Protein AF-A0A328W6F9-F1 (afdb_monomer)

Foldseek 3Di:
DDPDPDDPVVVVVVLVVLCVVCVVVQLVVLCVPPVDNVSSVVVSVVLSVVCVVVVVVDPDPVCSVVVSSVD

pLDDT: mean 87.5, std 17.39, range [33.91, 98.38]

Radius of gyration: 13.65 Å; Cα contacts (8 Å, |Δi|>4): 32; chains: 1; bounding box: 29×23×40 Å

Mean predicted aligned error: 5.9 Å

Sequence (71 aa):
MKKVVLTKTDDETDFYQAIMEHKETLIHIAYSYLRNRYDALEAVQEMTCRAWVKRSTLKEAKAFKAWIIRA

Solvent-accessible surface area (backbone atoms only — not comparable to full-atom values): 4269 Å² total; per-residue (Å²): 137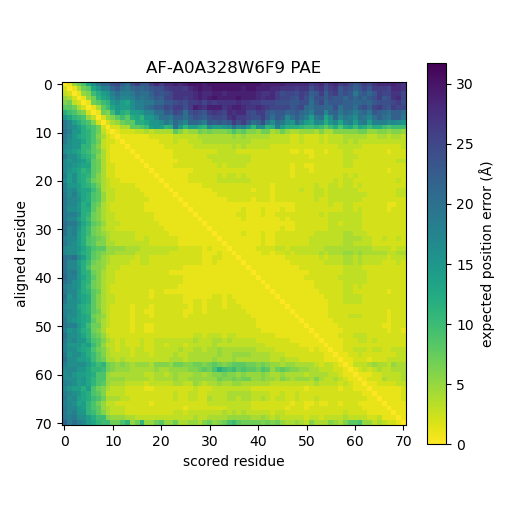,82,87,75,82,80,52,82,68,47,60,56,49,53,50,50,50,58,49,61,76,41,42,68,60,51,39,53,55,36,28,73,76,61,75,34,73,65,62,10,51,51,52,48,49,54,40,50,55,46,30,63,77,47,46,88,72,62,88,47,80,91,47,42,72,74,47,60,80,69,79

Nearest PDB structures (foldseek):
  6kop-assembly1_F  TM=8.796E-01  e=4.986E-02  Mycobacterium tuberculosis H37Rv
  8z6g-assembly1_B  TM=8.918E-01  e=1.052E-01  Pseudomonas aeruginosa
  1h3l-assembly1_A  TM=8.587E-01  e=1.842E-01  Streptomyces coelicolor A3(2)
  8z6g-assembly3_F  TM=9.010E-01  e=2.847E-01  Pseudomonas aeruginosa
  6jcy-assembly1_F  TM=8.812E-01  e=2.847E-01  Mycobacterium tuberculosis H37Rv

Secondary structure (DSSP, 8-state):
-------HHHHHHHHHHHHHHHHHHHHHHHHHHH--HHHHHHHHHHHHHHHHHHGGG---GGGHHHHHTT-

Structure (mmCIF, N/CA/C/O backb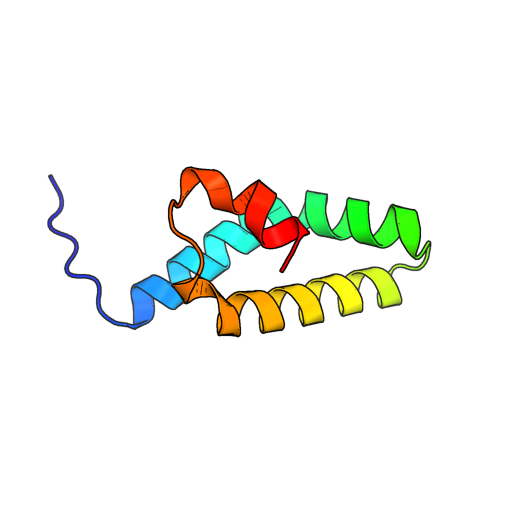one):
data_AF-A0A328W6F9-F1
#
_entry.id   AF-A0A328W6F9-F1
#
loop_
_atom_site.group_PDB
_atom_site.id
_atom_site.type_symbol
_atom_site.label_atom_id
_atom_site.label_alt_id
_atom_site.label_comp_id
_atom_site.label_asym_id
_atom_site.label_entity_id
_atom_site.label_seq_id
_atom_site.pdbx_PDB_ins_code
_atom_site.Cartn_x
_atom_site.Cartn_y
_atom_site.Cartn_z
_atom_site.occupancy
_atom_site.B_iso_or_equiv
_atom_site.auth_seq_id
_atom_site.auth_comp_id
_atom_site.auth_asym_id
_atom_site.auth_atom_id
_atom_site.pdbx_PDB_model_num
ATOM 1 N N . MET A 1 1 ? -7.667 16.380 26.364 1.00 35.91 1 MET A N 1
ATOM 2 C CA . MET A 1 1 ? -8.669 15.477 25.754 1.00 35.91 1 MET A CA 1
ATOM 3 C C . MET A 1 1 ? -9.451 16.272 24.717 1.00 35.91 1 MET A C 1
ATOM 5 O O . MET A 1 1 ? -10.294 17.072 25.097 1.00 35.91 1 MET A O 1
ATOM 9 N N . LYS A 1 2 ? -9.121 16.150 23.426 1.00 33.91 2 LYS A N 1
ATOM 10 C CA . LYS A 1 2 ? -9.914 16.773 22.357 1.00 33.91 2 LYS A CA 1
ATOM 11 C C . LYS A 1 2 ? -11.016 15.791 21.965 1.00 33.91 2 LYS A C 1
ATOM 13 O O . LYS A 1 2 ? -10.718 14.724 21.442 1.00 33.91 2 LYS A O 1
ATOM 18 N N . LYS A 1 3 ? -12.274 16.137 22.252 1.00 37.16 3 LYS A N 1
ATOM 19 C CA . LYS A 1 3 ? -13.428 15.534 21.576 1.00 37.16 3 LYS A CA 1
ATOM 20 C C . LYS A 1 3 ? -13.343 15.986 20.120 1.00 37.16 3 LYS A C 1
ATOM 22 O O . LYS A 1 3 ? -1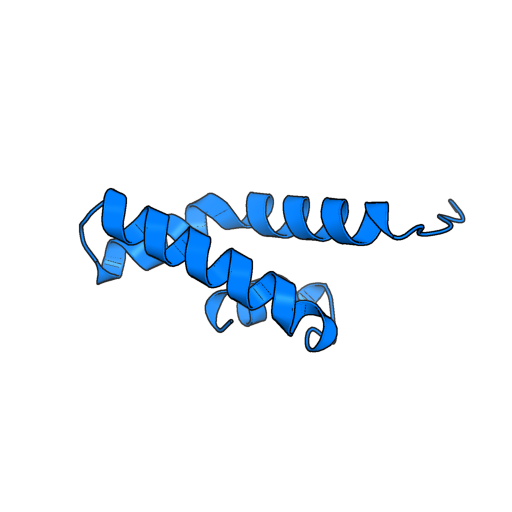3.686 17.126 19.824 1.00 37.16 3 LYS A O 1
ATOM 27 N N . VAL A 1 4 ? -12.818 15.135 19.248 1.00 41.50 4 VAL A N 1
ATOM 28 C CA . VAL A 1 4 ? -12.886 15.364 17.806 1.00 41.50 4 VAL A CA 1
ATOM 29 C C . VAL A 1 4 ? -14.175 14.711 17.335 1.00 41.50 4 VAL A C 1
ATOM 31 O O . VAL A 1 4 ? -14.326 13.493 17.372 1.00 41.50 4 VAL A O 1
ATOM 34 N N . VAL A 1 5 ? -15.153 15.546 17.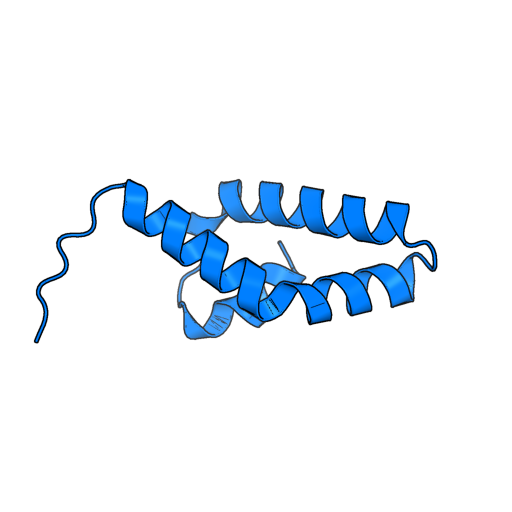000 1.00 46.56 5 VAL A N 1
ATOM 35 C CA . VAL A 1 5 ? -16.351 15.114 16.286 1.00 46.56 5 VAL A CA 1
ATOM 36 C C . VAL A 1 5 ? -15.929 14.971 14.827 1.00 46.56 5 VAL A C 1
ATOM 38 O O . VAL A 1 5 ? -15.766 15.971 14.136 1.00 46.56 5 VAL A O 1
ATOM 41 N N . LEU A 1 6 ? -15.679 13.732 14.402 1.00 41.47 6 LEU A N 1
ATOM 42 C CA . LEU A 1 6 ? -15.246 13.388 13.048 1.00 41.47 6 LEU A CA 1
ATOM 43 C C . LEU A 1 6 ? -16.430 13.559 12.086 1.00 41.47 6 LEU A C 1
ATOM 45 O O . LEU A 1 6 ? -17.347 12.738 12.053 1.00 41.47 6 LEU A O 1
ATOM 49 N N . THR A 1 7 ? -16.446 14.653 11.328 1.00 43.09 7 THR A N 1
ATOM 50 C CA . THR A 1 7 ? -17.281 14.784 10.128 1.00 43.09 7 THR A CA 1
ATOM 51 C C . THR A 1 7 ? -16.569 14.114 8.952 1.00 43.09 7 THR A C 1
ATOM 53 O O . THR A 1 7 ? -15.359 13.930 8.974 1.00 43.09 7 THR A O 1
ATOM 56 N N . LYS A 1 8 ? -17.318 13.721 7.916 1.00 54.69 8 LYS A N 1
ATOM 57 C CA . LYS A 1 8 ? -16.885 12.906 6.758 1.00 54.69 8 LYS A CA 1
ATOM 58 C C . LYS A 1 8 ? -15.551 13.326 6.092 1.00 54.69 8 LYS A C 1
ATOM 60 O O . LYS A 1 8 ? -14.887 12.489 5.499 1.00 54.69 8 LYS A O 1
ATOM 65 N N . THR A 1 9 ? -15.165 14.594 6.224 1.00 60.09 9 THR A N 1
ATOM 66 C CA . THR A 1 9 ? -13.891 15.200 5.792 1.00 60.09 9 THR A CA 1
ATOM 67 C C . THR A 1 9 ? -12.646 14.729 6.561 1.00 60.09 9 THR A C 1
ATOM 69 O O . THR A 1 9 ? -11.543 14.822 6.024 1.00 60.09 9 THR A O 1
ATOM 72 N N . ASP A 1 10 ? -12.791 14.215 7.785 1.00 77.94 10 ASP A N 1
ATOM 73 C CA . ASP A 1 10 ? -11.649 13.734 8.579 1.00 77.94 10 ASP A CA 1
ATOM 74 C C . ASP A 1 10 ? -11.170 12.355 8.101 1.00 77.94 10 ASP A C 1
ATOM 76 O O . ASP A 1 10 ? -9.973 12.126 8.022 1.00 77.94 10 ASP A O 1
ATOM 80 N N . ASP A 1 11 ? -12.082 11.484 7.646 1.00 82.94 11 ASP A N 1
ATOM 81 C CA . ASP A 1 11 ? -11.748 10.152 7.100 1.00 82.94 11 ASP A CA 1
ATOM 82 C C . ASP A 1 11 ? -10.889 10.249 5.826 1.00 82.94 11 ASP A C 1
ATOM 84 O O . ASP A 1 11 ? -9.913 9.521 5.656 1.00 82.94 11 ASP A O 1
ATOM 88 N N . GLU A 1 12 ? -11.218 11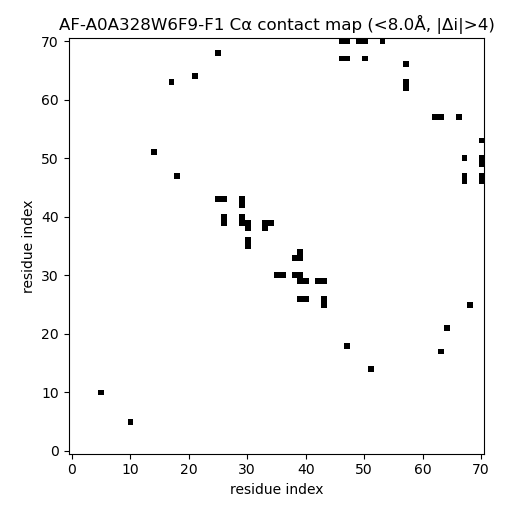.192 4.937 1.00 88.75 12 GLU A N 1
ATOM 89 C CA . GLU A 1 12 ? -10.421 11.475 3.735 1.00 88.75 12 GLU A CA 1
ATOM 90 C C . GLU A 1 12 ? -9.034 12.015 4.090 1.00 88.75 12 GLU A C 1
ATOM 92 O O . GLU A 1 12 ? -8.028 11.578 3.524 1.00 88.75 12 GLU A O 1
ATOM 97 N N . THR A 1 13 ? -8.974 12.940 5.049 1.00 91.38 13 THR A N 1
ATOM 98 C CA . THR A 1 13 ? -7.721 13.572 5.473 1.00 91.38 13 THR A CA 1
ATOM 99 C C . THR A 1 13 ? -6.809 12.565 6.170 1.00 91.38 13 THR A C 1
ATOM 101 O O . THR A 1 13 ? -5.637 12.459 5.810 1.00 91.38 13 THR A O 1
ATOM 104 N N . ASP A 1 14 ? -7.341 11.782 7.107 1.00 90.69 14 ASP A N 1
ATOM 105 C CA . ASP A 1 14 ? -6.605 10.754 7.843 1.00 90.69 14 ASP A CA 1
ATOM 106 C C . ASP A 1 14 ? -6.072 9.670 6.904 1.00 90.69 14 ASP A C 1
ATOM 108 O O . ASP A 1 14 ? -4.903 9.282 6.991 1.00 90.69 14 ASP A O 1
ATOM 112 N N . PHE A 1 15 ? -6.893 9.218 5.951 1.00 92.31 15 PHE A N 1
ATOM 113 C CA . PHE A 1 15 ? -6.462 8.245 4.952 1.00 92.31 15 PHE A CA 1
ATOM 114 C C . PHE A 1 15 ? -5.352 8.803 4.061 1.00 92.31 15 PHE A C 1
ATOM 116 O O . PHE A 1 15 ? -4.349 8.126 3.826 1.00 92.31 15 PHE A O 1
ATOM 123 N N . TYR A 1 16 ? -5.501 10.041 3.585 1.00 93.62 16 TYR A N 1
ATOM 124 C CA . TYR A 1 16 ? -4.473 10.700 2.788 1.00 93.62 16 TYR A CA 1
ATOM 125 C C . TYR A 1 16 ? -3.146 10.797 3.552 1.00 93.62 16 TYR A C 1
ATOM 127 O O . TYR A 1 16 ? -2.102 10.443 3.003 1.00 93.62 16 TYR A O 1
ATOM 135 N N . GLN A 1 17 ? -3.172 11.212 4.823 1.00 94.12 17 GLN A N 1
ATOM 136 C CA . GLN A 1 17 ? -1.962 11.285 5.648 1.00 94.12 17 GLN A CA 1
ATOM 137 C C . GLN A 1 17 ? -1.318 9.905 5.835 1.00 94.12 17 GLN A C 1
ATOM 139 O O . GLN A 1 17 ? -0.107 9.773 5.655 1.00 94.12 17 GLN A O 1
ATOM 144 N N . ALA A 1 18 ? -2.115 8.864 6.093 1.00 93.00 18 ALA A N 1
ATOM 145 C CA . ALA A 1 18 ? -1.616 7.496 6.238 1.00 93.00 18 ALA A CA 1
ATOM 146 C C . ALA A 1 18 ? -0.964 6.957 4.946 1.00 93.00 18 ALA A C 1
ATOM 148 O O . ALA A 1 18 ? 0.063 6.276 4.994 1.00 93.00 18 ALA A O 1
ATOM 149 N N . ILE A 1 19 ? -1.515 7.283 3.769 1.00 95.25 19 ILE A N 1
ATOM 150 C CA . ILE A 1 19 ? -0.891 6.959 2.475 1.00 95.25 19 ILE A CA 1
ATOM 151 C C . ILE A 1 19 ? 0.422 7.720 2.303 1.00 95.25 19 ILE A C 1
ATOM 153 O O . ILE A 1 19 ? 1.435 7.128 1.919 1.00 95.25 19 ILE A O 1
ATOM 157 N N . MET A 1 20 ? 0.422 9.021 2.591 1.00 95.38 20 MET A N 1
ATOM 158 C CA . MET A 1 20 ? 1.597 9.873 2.422 1.00 95.38 20 MET A CA 1
ATOM 159 C C . MET A 1 20 ? 2.760 9.450 3.321 1.00 95.38 20 MET A C 1
ATOM 161 O O . MET A 1 20 ? 3.899 9.454 2.854 1.00 95.38 20 MET A O 1
ATOM 165 N N . GLU A 1 21 ? 2.482 8.993 4.543 1.00 95.44 21 GLU A N 1
ATOM 166 C CA . GLU A 1 21 ? 3.480 8.422 5.458 1.00 95.44 21 GLU A CA 1
ATOM 167 C C . GLU A 1 21 ? 4.200 7.199 4.857 1.00 95.44 21 GLU A C 1
ATOM 169 O O . GLU A 1 21 ? 5.369 6.942 5.145 1.00 95.44 21 GLU A O 1
ATOM 174 N N . HIS A 1 22 ? 3.532 6.437 3.988 1.00 94.62 22 HIS A N 1
ATOM 175 C CA . HIS A 1 22 ? 4.083 5.214 3.399 1.00 94.62 22 HIS A CA 1
ATOM 176 C C . HIS A 1 22 ? 4.447 5.332 1.917 1.00 94.62 22 HIS A C 1
ATOM 178 O 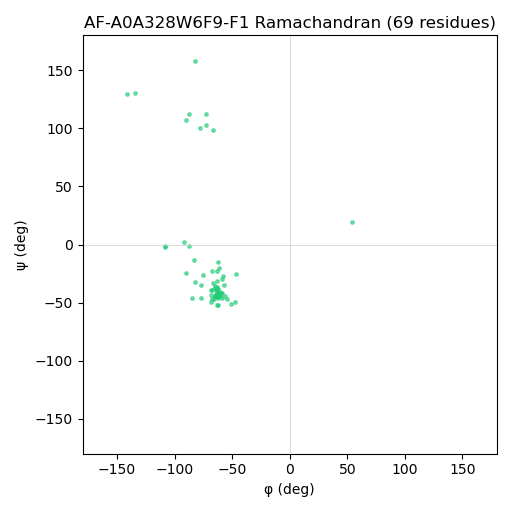O . HIS A 1 22 ? 5.007 4.386 1.357 1.00 94.62 22 HIS A O 1
ATOM 184 N N . LYS A 1 23 ? 4.195 6.482 1.284 1.00 95.31 23 LYS A N 1
ATOM 185 C CA . LYS A 1 23 ? 4.380 6.714 -0.156 1.00 95.31 23 LYS A CA 1
ATOM 186 C C . LYS A 1 23 ? 5.735 6.235 -0.677 1.00 95.31 23 LYS A C 1
ATOM 188 O O . LYS A 1 23 ? 5.782 5.519 -1.674 1.00 95.31 23 LYS A O 1
ATOM 193 N N . GLU A 1 24 ? 6.832 6.603 -0.017 1.00 96.25 24 GLU A N 1
ATOM 194 C CA . GLU A 1 24 ? 8.179 6.216 -0.464 1.00 96.25 24 GLU A CA 1
ATOM 195 C C . GLU A 1 24 ? 8.386 4.702 -0.432 1.00 96.25 24 GLU A C 1
ATOM 197 O O . GLU A 1 24 ? 8.912 4.127 -1.383 1.00 96.25 24 GLU A O 1
ATOM 202 N N . THR A 1 25 ? 7.911 4.039 0.627 1.00 96.00 25 THR A N 1
ATOM 203 C CA . THR A 1 25 ? 7.985 2.577 0.746 1.00 96.00 25 THR A CA 1
ATOM 204 C C . THR A 1 25 ? 7.160 1.904 -0.350 1.00 96.00 25 THR A C 1
ATOM 206 O O . THR A 1 25 ? 7.635 0.966 -0.984 1.00 96.00 25 THR A O 1
ATOM 209 N N . LEU A 1 26 ? 5.946 2.395 -0.609 1.00 97.06 26 LEU A N 1
ATOM 210 C CA . LEU A 1 26 ? 5.048 1.837 -1.622 1.00 97.06 26 LEU A CA 1
ATOM 211 C C . LEU A 1 26 ? 5.633 1.986 -3.033 1.00 97.06 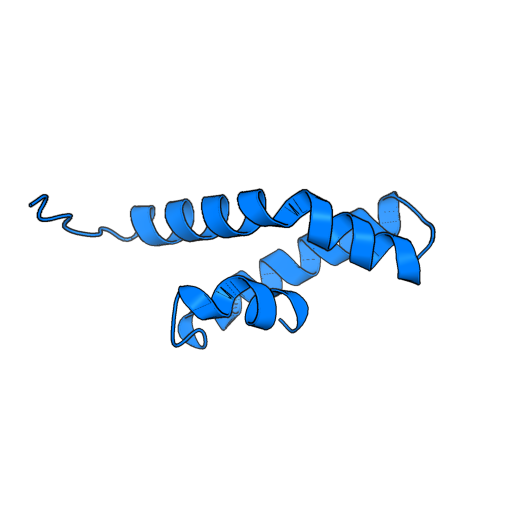26 LEU A C 1
ATOM 213 O O . LEU A 1 26 ? 5.651 1.018 -3.790 1.00 97.06 26 LEU A O 1
ATOM 217 N N . ILE A 1 27 ? 6.192 3.157 -3.356 1.00 97.50 27 ILE A N 1
ATOM 218 C CA . ILE A 1 27 ? 6.880 3.396 -4.632 1.00 97.50 27 ILE A CA 1
ATOM 219 C C . ILE A 1 27 ? 8.120 2.507 -4.759 1.00 97.50 27 ILE A C 1
ATOM 221 O O . ILE A 1 27 ? 8.339 1.929 -5.821 1.00 97.50 27 ILE A O 1
ATOM 225 N N . HIS A 1 28 ? 8.920 2.359 -3.699 1.00 97.69 28 HIS A N 1
ATOM 226 C CA . HIS A 1 28 ? 10.112 1.510 -3.731 1.00 97.69 28 HIS A CA 1
ATOM 227 C C . HIS A 1 28 ? 9.753 0.038 -3.971 1.00 97.69 28 HIS A C 1
ATOM 229 O O . HIS A 1 28 ? 10.401 -0.634 -4.773 1.00 97.69 28 HIS A O 1
ATOM 235 N N . ILE A 1 29 ? 8.700 -0.456 -3.312 1.00 96.19 29 ILE A N 1
ATOM 236 C CA . ILE A 1 29 ? 8.178 -1.808 -3.530 1.00 96.19 29 ILE A CA 1
ATOM 237 C C . ILE A 1 29 ? 7.695 -1.951 -4.975 1.00 96.19 29 ILE A C 1
ATOM 239 O O . ILE A 1 29 ? 8.137 -2.860 -5.662 1.00 96.19 29 ILE A O 1
ATOM 243 N N . ALA A 1 30 ? 6.845 -1.052 -5.474 1.00 97.69 30 ALA A N 1
ATOM 244 C CA . ALA A 1 30 ? 6.342 -1.136 -6.846 1.00 97.69 30 ALA A CA 1
ATOM 245 C C . ALA A 1 30 ? 7.481 -1.101 -7.884 1.00 97.69 30 ALA A C 1
ATOM 247 O O . ALA A 1 30 ? 7.499 -1.890 -8.830 1.00 97.69 30 ALA A O 1
ATOM 248 N N . TYR A 1 31 ? 8.481 -0.243 -7.672 1.00 98.38 31 TYR A N 1
ATOM 249 C CA . TYR A 1 31 ? 9.644 -0.135 -8.547 1.00 98.38 31 TYR A CA 1
ATOM 250 C C . TYR A 1 31 ? 10.536 -1.383 -8.524 1.00 98.38 31 TYR A C 1
ATOM 252 O O . TYR A 1 31 ? 11.111 -1.729 -9.558 1.00 98.38 31 TYR A O 1
ATOM 260 N N . SER A 1 32 ? 10.648 -2.089 -7.394 1.00 98.00 32 SER A N 1
ATOM 261 C CA . SER A 1 32 ? 11.459 -3.312 -7.324 1.00 98.00 32 SER A CA 1
ATOM 262 C C . SER A 1 32 ? 10.919 -4.420 -8.238 1.00 98.00 32 SER A C 1
ATOM 264 O O . SER A 1 32 ? 11.718 -5.160 -8.817 1.00 98.00 32 SER A O 1
ATOM 266 N N . TYR A 1 33 ? 9.597 -4.468 -8.443 1.00 97.00 33 TYR A N 1
ATOM 267 C CA . TYR A 1 33 ? 8.935 -5.391 -9.368 1.00 97.00 33 TYR A CA 1
ATOM 268 C C . TYR A 1 33 ? 8.895 -4.876 -10.810 1.00 97.00 33 TYR A C 1
ATOM 270 O O . TYR A 1 33 ? 9.191 -5.629 -11.733 1.00 97.00 33 TYR A O 1
ATOM 278 N N . LEU A 1 34 ? 8.532 -3.607 -11.019 1.00 97.94 34 LEU A N 1
ATOM 279 C CA . LEU A 1 34 ? 8.231 -3.080 -12.357 1.00 97.94 34 LEU A CA 1
ATOM 280 C C . LEU A 1 34 ? 9.452 -2.501 -13.073 1.00 97.94 34 LEU A C 1
ATOM 282 O O . LEU A 1 34 ? 9.476 -2.439 -14.297 1.00 97.94 34 LEU A O 1
ATOM 286 N N . ARG A 1 35 ? 10.473 -2.063 -12.322 1.00 97.69 35 ARG A N 1
ATOM 287 C CA . ARG A 1 35 ? 11.721 -1.468 -12.840 1.00 97.69 35 ARG A CA 1
ATOM 288 C C . ARG A 1 35 ? 11.506 -0.285 -13.795 1.00 97.69 35 ARG A C 1
ATOM 290 O O . ARG A 1 35 ? 12.419 0.105 -14.516 1.00 97.69 35 ARG A O 1
ATOM 297 N N . ASN A 1 36 ? 10.324 0.323 -13.740 1.00 98.06 36 ASN A N 1
ATOM 298 C CA . ASN A 1 36 ? 9.919 1.503 -14.485 1.00 98.06 36 ASN A CA 1
ATOM 299 C C . ASN A 1 36 ? 9.218 2.466 -13.523 1.00 98.06 36 ASN A C 1
ATOM 301 O O . ASN A 1 36 ? 8.343 2.076 -12.749 1.00 98.06 36 ASN A O 1
ATOM 305 N N . ARG A 1 37 ? 9.632 3.735 -13.547 1.00 97.00 37 ARG A N 1
ATOM 306 C CA . ARG A 1 37 ? 9.109 4.766 -12.647 1.00 97.00 37 ARG A CA 1
ATOM 307 C C . ARG A 1 37 ? 7.643 5.105 -12.923 1.00 97.00 37 ARG A C 1
ATOM 309 O O . ARG A 1 37 ? 6.915 5.347 -11.965 1.00 97.00 37 ARG A O 1
ATOM 316 N N . TYR A 1 38 ? 7.233 5.151 -14.190 1.00 98.12 38 TYR A N 1
ATOM 317 C CA . TYR A 1 38 ? 5.851 5.446 -14.569 1.00 98.12 38 TYR A CA 1
ATOM 318 C C . TYR A 1 38 ? 4.935 4.304 -14.142 1.00 98.12 38 TYR A C 1
ATOM 320 O O . TYR A 1 38 ? 3.990 4.542 -13.400 1.00 98.12 38 TYR A O 1
ATOM 328 N N . ASP A 1 39 ? 5.294 3.063 -14.472 1.00 98.25 39 ASP A N 1
ATOM 329 C CA . ASP A 1 39 ? 4.493 1.894 -14.091 1.00 98.25 39 ASP A CA 1
ATOM 330 C C . ASP A 1 39 ? 4.396 1.747 -12.564 1.00 98.25 39 ASP A C 1
ATOM 332 O O . ASP A 1 39 ? 3.335 1.431 -12.031 1.00 98.25 39 ASP A O 1
ATOM 336 N N . ALA A 1 40 ? 5.479 2.031 -11.831 1.00 98.19 40 ALA A N 1
ATOM 337 C CA . ALA A 1 40 ? 5.464 2.030 -10.369 1.00 98.19 40 ALA A CA 1
ATOM 338 C C . ALA A 1 40 ? 4.539 3.107 -9.787 1.00 98.19 40 ALA A C 1
ATOM 340 O O . ALA A 1 40 ? 3.851 2.858 -8.797 1.00 98.19 40 ALA A O 1
ATOM 341 N N . LEU A 1 41 ? 4.514 4.296 -10.392 1.00 97.88 41 LEU A N 1
ATOM 342 C CA . LEU A 1 41 ? 3.636 5.377 -9.964 1.00 97.88 41 LEU A CA 1
ATOM 343 C C . LEU A 1 41 ? 2.166 5.040 -10.244 1.00 97.88 41 LEU A C 1
ATOM 345 O O . LEU A 1 41 ? 1.325 5.247 -9.372 1.00 97.88 41 LEU A O 1
ATOM 349 N N . GLU A 1 42 ? 1.861 4.486 -11.416 1.00 98.12 42 GLU A N 1
ATOM 350 C CA . GLU A 1 42 ? 0.512 4.030 -11.774 1.00 98.12 42 GLU A CA 1
ATOM 351 C C . GLU A 1 42 ? 0.035 2.901 -10.853 1.00 98.12 42 GLU A C 1
ATOM 353 O O . GLU A 1 42 ? -1.068 2.966 -10.313 1.00 98.12 42 GLU A O 1
ATOM 358 N N . ALA A 1 43 ? 0.889 1.914 -10.566 1.00 97.44 43 ALA A N 1
ATOM 359 C CA . ALA A 1 43 ? 0.562 0.832 -9.642 1.00 97.44 43 ALA A CA 1
ATOM 360 C C . ALA A 1 43 ? 0.234 1.344 -8.228 1.00 97.44 43 ALA A C 1
ATOM 362 O O . ALA A 1 43 ? -0.714 0.867 -7.602 1.00 97.44 43 ALA A O 1
ATOM 363 N N . VAL A 1 44 ? 0.990 2.328 -7.722 1.00 97.44 44 VAL A N 1
ATOM 364 C CA . VAL A 1 44 ? 0.722 2.940 -6.410 1.00 97.44 44 VAL A CA 1
ATOM 365 C C . VAL A 1 44 ? -0.573 3.757 -6.417 1.00 97.44 44 VAL A C 1
ATOM 367 O O . VAL A 1 44 ? -1.323 3.698 -5.440 1.00 97.44 44 VAL A O 1
ATOM 370 N N . GLN A 1 45 ? -0.863 4.489 -7.495 1.00 96.19 45 GLN A N 1
ATOM 371 C CA . GLN A 1 45 ? -2.116 5.238 -7.638 1.00 96.19 45 GLN A CA 1
ATOM 372 C C . GLN A 1 45 ? -3.333 4.307 -7.649 1.00 96.19 45 GLN A C 1
ATOM 374 O O . GLN A 1 45 ? -4.232 4.473 -6.825 1.00 96.19 45 GLN A O 1
ATOM 379 N N . GLU A 1 46 ? -3.327 3.280 -8.499 1.00 97.25 46 GLU A N 1
ATOM 380 C CA . GLU A 1 46 ? -4.422 2.308 -8.604 1.00 97.25 46 GLU A CA 1
ATOM 381 C C . GLU A 1 46 ? -4.653 1.569 -7.277 1.00 97.25 46 GLU A C 1
ATOM 383 O O . GLU A 1 46 ? -5.784 1.451 -6.800 1.00 97.25 46 GLU A O 1
ATOM 388 N N . MET A 1 47 ? -3.579 1.123 -6.617 1.00 97.06 47 MET A N 1
ATOM 389 C CA . MET A 1 47 ? -3.669 0.507 -5.291 1.00 97.06 47 MET A CA 1
ATOM 390 C C . MET A 1 47 ? -4.257 1.472 -4.251 1.00 97.06 47 MET A C 1
ATOM 392 O O . MET A 1 47 ? -5.113 1.064 -3.467 1.00 97.06 47 MET A O 1
ATOM 396 N N . THR A 1 48 ? -3.883 2.755 -4.275 1.00 96.44 48 THR A N 1
ATOM 397 C CA . THR A 1 48 ? -4.448 3.770 -3.369 1.00 96.44 48 THR A CA 1
ATOM 398 C C . THR A 1 48 ? -5.951 3.951 -3.607 1.00 96.44 48 THR A C 1
ATOM 400 O O . THR A 1 48 ? -6.728 3.98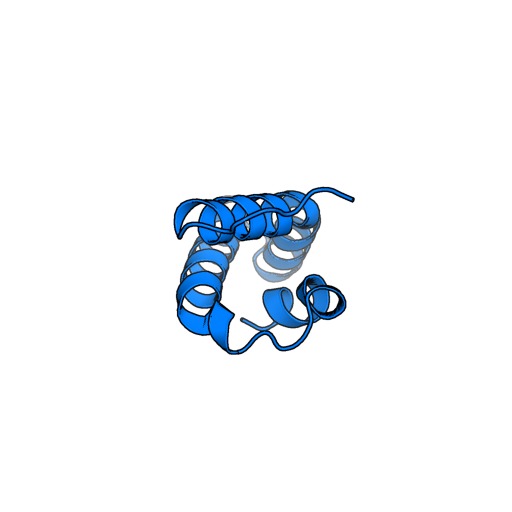0 -2.649 1.00 96.44 48 THR A O 1
ATOM 403 N N . CYS A 1 49 ? -6.391 3.996 -4.869 1.00 96.19 49 CYS A N 1
ATOM 404 C CA . CYS A 1 49 ? -7.810 4.067 -5.230 1.00 96.19 49 CYS A CA 1
ATOM 405 C C . CYS A 1 49 ? -8.584 2.830 -4.753 1.00 96.19 49 CYS A C 1
ATOM 407 O O . CYS A 1 49 ? -9.640 2.949 -4.125 1.00 96.19 49 CYS A O 1
ATOM 409 N N . ARG A 1 50 ? -8.044 1.628 -4.978 1.00 96.00 50 ARG A N 1
ATOM 410 C CA . ARG A 1 50 ? -8.648 0.372 -4.509 1.00 96.00 50 ARG A CA 1
ATOM 411 C C . ARG A 1 50 ? -8.729 0.301 -2.989 1.00 96.00 50 ARG A C 1
ATOM 413 O O . ARG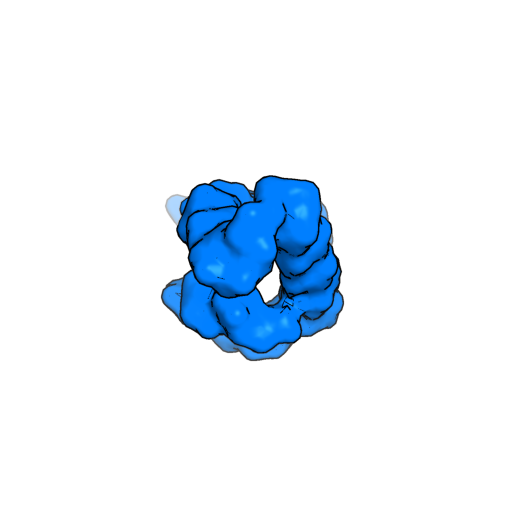 A 1 50 ? -9.745 -0.136 -2.444 1.00 96.00 50 ARG A O 1
ATOM 420 N N . ALA A 1 51 ? -7.676 0.736 -2.307 1.00 95.75 51 ALA A N 1
ATOM 421 C CA . ALA A 1 51 ? -7.631 0.808 -0.858 1.00 95.75 51 ALA A CA 1
ATOM 422 C C . ALA A 1 51 ? -8.703 1.759 -0.322 1.00 95.75 51 ALA A C 1
ATOM 424 O O . ALA A 1 51 ? -9.437 1.382 0.586 1.00 95.75 51 ALA A O 1
ATOM 425 N N . TRP A 1 52 ? -8.882 2.932 -0.933 1.00 94.81 52 TRP A N 1
ATOM 426 C CA . TRP A 1 52 ? -9.932 3.874 -0.543 1.00 94.81 52 TRP A CA 1
ATOM 427 C C . TRP A 1 52 ? -11.332 3.248 -0.590 1.00 94.81 52 TRP A C 1
ATOM 429 O O . TRP A 1 52 ? -12.113 3.386 0.357 1.00 94.81 52 TRP A O 1
ATOM 439 N N . VAL A 1 53 ? -11.640 2.495 -1.651 1.00 94.50 53 VAL A N 1
ATOM 440 C CA . VAL A 1 53 ? -12.924 1.785 -1.791 1.00 94.50 53 VAL A CA 1
ATOM 441 C C . VAL A 1 53 ? -13.088 0.702 -0.717 1.00 94.50 53 VAL A C 1
ATOM 443 O O . VAL A 1 53 ? -14.182 0.518 -0.186 1.00 94.50 53 VAL A O 1
ATOM 446 N N . LYS A 1 54 ? -12.005 0.005 -0.357 1.00 93.75 54 LYS A N 1
ATOM 447 C CA . LYS A 1 54 ? -12.006 -1.094 0.624 1.00 93.75 54 LYS A CA 1
ATOM 448 C C . LYS A 1 54 ? -11.710 -0.658 2.062 1.00 93.75 54 LYS A C 1
ATOM 450 O O . LYS A 1 54 ? -11.629 -1.527 2.931 1.00 93.75 54 LYS A O 1
ATOM 455 N N . ARG A 1 55 ? -11.522 0.631 2.350 1.00 92.75 55 ARG A N 1
ATOM 456 C CA . ARG A 1 55 ? -11.000 1.111 3.648 1.00 92.75 55 ARG A CA 1
ATOM 457 C C . ARG A 1 55 ? -11.827 0.681 4.858 1.00 92.75 55 ARG A C 1
ATOM 459 O O . ARG A 1 55 ? -11.270 0.452 5.921 1.00 92.75 55 ARG A O 1
ATOM 466 N N . SER A 1 56 ? -13.127 0.449 4.679 1.00 91.00 56 SER A N 1
ATOM 467 C CA . SER A 1 56 ? -14.016 -0.105 5.711 1.00 91.00 56 SER A CA 1
ATOM 468 C C . SER A 1 56 ? -13.638 -1.522 6.171 1.00 91.00 56 SER A C 1
ATOM 470 O O . SER A 1 56 ? -14.119 -1.981 7.203 1.00 91.00 56 SER A O 1
ATOM 472 N N . THR A 1 57 ? -12.780 -2.228 5.427 1.00 92.38 57 THR A N 1
ATOM 473 C CA . THR A 1 57 ? -12.244 -3.545 5.809 1.00 92.38 57 THR A CA 1
ATOM 474 C C . THR A 1 57 ? -11.044 -3.452 6.754 1.00 92.38 57 THR A C 1
ATOM 476 O O . THR A 1 57 ? -10.658 -4.462 7.351 1.00 92.38 57 THR A O 1
ATOM 479 N N . LEU A 1 58 ? -10.449 -2.264 6.905 1.00 90.81 58 LEU A N 1
ATOM 480 C CA . LEU A 1 58 ? -9.372 -2.022 7.853 1.00 90.81 58 LEU A CA 1
ATOM 481 C C . LEU A 1 58 ? -9.940 -2.011 9.273 1.00 90.81 58 LEU A C 1
ATOM 483 O O . LEU A 1 58 ? -10.690 -1.120 9.658 1.00 90.81 58 LEU A O 1
ATOM 487 N N . LYS A 1 59 ? -9.564 -3.015 10.064 1.00 84.19 59 LYS A N 1
ATOM 488 C CA . LYS A 1 59 ? -10.075 -3.181 11.432 1.00 84.19 59 LYS A CA 1
ATOM 489 C C . LYS A 1 59 ? -9.336 -2.326 12.460 1.00 84.19 59 LYS A C 1
ATOM 491 O O . LYS A 1 59 ? -9.927 -1.911 13.448 1.00 84.19 59 LYS A O 1
ATOM 496 N N . GLU A 1 60 ? -8.043 -2.089 12.240 1.00 88.00 60 GLU A N 1
ATOM 497 C CA . GLU A 1 60 ? -7.166 -1.409 13.193 1.00 88.00 60 GLU A CA 1
ATOM 498 C C . GLU A 1 60 ? -6.192 -0.480 12.468 1.00 88.00 60 GLU A C 1
ATOM 500 O O . GLU A 1 60 ? -5.467 -0.916 11.574 1.00 88.00 60 GLU A O 1
ATOM 505 N N . ALA A 1 61 ? -6.099 0.778 12.909 1.00 84.50 61 ALA A N 1
ATOM 506 C CA . ALA A 1 61 ? -5.187 1.766 12.325 1.00 84.50 61 ALA A CA 1
ATOM 507 C C . ALA A 1 61 ? -3.714 1.308 12.355 1.00 84.50 61 ALA A C 1
ATOM 509 O O . ALA A 1 61 ? -2.968 1.524 11.405 1.00 84.50 61 ALA A O 1
ATOM 510 N N . LYS A 1 62 ? -3.302 0.578 13.401 1.00 88.00 62 LYS A N 1
ATOM 511 C CA . LYS A 1 62 ? -1.937 0.029 13.527 1.00 88.00 62 LYS A CA 1
ATOM 512 C C . LYS A 1 62 ? -1.586 -0.991 12.438 1.00 88.00 62 LYS A C 1
ATOM 514 O O . LYS A 1 62 ? -0.410 -1.210 12.163 1.00 88.00 62 LYS A O 1
ATOM 519 N N . ALA A 1 63 ? -2.587 -1.615 11.818 1.00 90.75 63 ALA A N 1
ATOM 520 C CA . ALA A 1 63 ? -2.398 -2.592 10.753 1.00 90.75 63 ALA A CA 1
ATOM 521 C C . ALA A 1 63 ? -2.317 -1.952 9.355 1.00 90.75 63 ALA A C 1
ATOM 523 O O . ALA A 1 63 ? -2.119 -2.684 8.381 1.00 90.75 63 ALA A O 1
ATOM 524 N N . PHE A 1 64 ? -2.447 -0.621 9.241 1.00 92.44 64 PHE A N 1
ATOM 525 C CA . PHE A 1 64 ? -2.550 0.086 7.962 1.00 92.44 64 PHE A CA 1
ATOM 526 C C . PHE A 1 64 ? -1.430 -0.296 6.994 1.00 92.44 64 PHE A C 1
ATOM 528 O O . PHE A 1 64 ? -1.724 -0.746 5.893 1.00 92.44 64 PHE A O 1
ATOM 535 N N . LYS A 1 65 ? -0.161 -0.249 7.422 1.00 90.56 65 LYS A N 1
ATOM 536 C CA . LYS A 1 65 ? 0.996 -0.600 6.578 1.00 90.56 65 LYS A CA 1
ATOM 537 C C . LYS A 1 65 ? 0.901 -2.002 5.960 1.00 90.56 65 LYS A C 1
ATOM 539 O O . LYS A 1 65 ? 1.142 -2.179 4.771 1.00 90.56 65 LYS A O 1
ATOM 544 N N . ALA A 1 66 ? 0.552 -3.015 6.751 1.00 92.62 66 ALA A N 1
ATOM 545 C CA . ALA A 1 66 ? 0.436 -4.387 6.252 1.00 92.62 66 ALA A CA 1
ATOM 546 C C . ALA A 1 66 ? -0.838 -4.602 5.418 1.00 92.62 66 ALA A C 1
ATOM 548 O O . ALA A 1 66 ? -0.902 -5.513 4.592 1.00 92.62 66 ALA A O 1
ATOM 549 N N . TRP A 1 67 ? -1.879 -3.812 5.664 1.00 95.56 67 TRP A N 1
ATOM 550 C CA . TRP A 1 67 ? -3.128 -3.853 4.913 1.00 95.56 67 TRP A CA 1
ATOM 551 C C . TRP A 1 67 ? -2.990 -3.164 3.547 1.00 95.56 67 TRP A C 1
ATOM 553 O O . TRP A 1 67 ? -3.339 -3.777 2.543 1.00 95.56 67 TRP A O 1
ATOM 563 N N . ILE A 1 68 ? -2.387 -1.971 3.483 1.00 94.06 68 ILE A N 1
ATOM 564 C CA . ILE A 1 68 ? -2.251 -1.181 2.250 1.00 94.06 68 ILE A CA 1
ATOM 565 C C . ILE A 1 68 ? -1.361 -1.866 1.210 1.00 94.06 68 ILE A C 1
ATOM 567 O O . ILE A 1 68 ? -1.676 -1.860 0.028 1.00 94.06 68 ILE A O 1
ATOM 571 N N . ILE A 1 69 ? -0.306 -2.563 1.647 1.00 91.56 69 ILE A N 1
ATOM 572 C CA . ILE A 1 69 ? 0.565 -3.352 0.757 1.00 91.56 69 ILE A CA 1
ATOM 573 C C . ILE A 1 69 ? -0.213 -4.486 0.046 1.00 91.56 69 ILE A C 1
ATOM 575 O O . ILE A 1 69 ? 0.236 -4.983 -0.983 1.00 91.56 69 ILE A O 1
ATOM 579 N N . ARG A 1 70 ? -1.378 -4.900 0.569 1.00 88.12 70 ARG A N 1
ATOM 580 C CA . ARG A 1 70 ? -2.209 -5.998 0.038 1.00 88.12 70 ARG A CA 1
ATOM 581 C C . ARG A 1 70 ? -3.513 -5.539 -0.641 1.00 88.12 70 ARG A C 1
ATOM 583 O O . ARG A 1 70 ? -4.276 -6.404 -1.068 1.00 88.12 70 ARG A O 1
ATOM 590 N N . ALA A 1 71 ? -3.809 -4.238 -0.685 1.00 84.25 71 ALA A N 1
ATOM 591 C CA . ALA A 1 71 ? -5.131 -3.700 -1.045 1.00 84.25 71 ALA A CA 1
ATOM 592 C C . ALA A 1 71 ? -5.500 -3.846 -2.538 1.00 84.25 71 ALA A C 1
ATOM 594 O O . ALA A 1 71 ? -6.567 -4.447 -2.859 1.00 84.25 71 ALA A O 1
#